Protein AF-A0A5D2E053-F1 (afdb_monomer)

Mean predicted aligned error: 14.94 Å

Sequence (114 aa):
MAIVLANGGGEGPDWQDFVGIICLLIINSTISFIEENNAGNAVAALMARLAPKTKVLRDGQWQETDAAILVPGDIISIKLRDIIPADARLLEGDPLKIDQASALLDSDKSQLNN

Solvent-accessible surface area (backbone atoms only — not comparable to full-atom values): 7504 Å² total; per-residue (Å²): 144,69,78,77,77,74,60,79,75,93,70,70,87,56,64,65,58,55,52,48,53,52,51,51,49,53,51,53,52,50,52,50,51,54,51,48,55,54,50,48,51,54,49,49,57,47,52,63,69,66,50,57,68,40,38,34,54,54,98,91,40,84,41,82,41,56,41,89,75,66,56,98,84,65,48,69,67,85,58,95,91,58,78,82,77,64,96,76,80,91,86,81,79,77,95,78,87,79,88,54,68,77,67,51,62,54,56,61,56,60,67,74,76,117

Structure (mmCIF, N/CA/C/O backbone):
data_AF-A0A5D2E053-F1
#
_entry.id   AF-A0A5D2E053-F1
#
loop_
_atom_site.group_PDB
_atom_site.id
_atom_site.type_symbol
_atom_site.label_atom_id
_atom_site.label_alt_id
_atom_site.label_comp_id
_atom_site.label_asym_id
_atom_site.label_entity_id
_atom_site.label_seq_id
_atom_site.pdbx_PDB_ins_code
_atom_site.Cartn_x
_atom_site.Cartn_y
_atom_site.Cartn_z
_atom_site.occupancy
_atom_site.B_iso_or_equiv
_atom_site.auth_seq_id
_atom_site.auth_comp_id
_atom_site.auth_asym_id
_atom_site.auth_atom_id
_atom_site.pdbx_PDB_model_num
ATOM 1 N N . MET A 1 1 ? 19.256 31.799 -44.610 1.00 44.97 1 MET A N 1
ATOM 2 C CA . MET A 1 1 ? 20.281 31.152 -45.460 1.00 44.97 1 MET A CA 1
ATOM 3 C C . MET A 1 1 ? 21.477 30.751 -44.587 1.00 44.97 1 MET A C 1
ATOM 5 O O . MET A 1 1 ? 22.535 31.342 -44.697 1.00 44.97 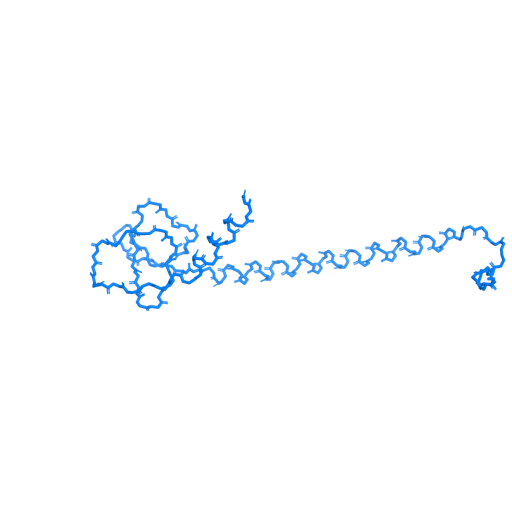1 MET A O 1
ATOM 9 N N . ALA A 1 2 ? 21.286 29.814 -43.650 1.00 49.31 2 ALA A N 1
ATOM 10 C CA . ALA A 1 2 ? 22.349 29.360 -42.730 1.00 49.31 2 ALA A CA 1
ATOM 11 C C . ALA A 1 2 ? 22.222 27.866 -42.371 1.00 49.31 2 ALA A C 1
ATOM 13 O O . ALA A 1 2 ? 23.219 27.209 -42.119 1.00 49.31 2 ALA A O 1
ATOM 14 N N . ILE A 1 3 ? 21.011 27.303 -42.445 1.00 54.09 3 ILE A N 1
ATOM 15 C CA . ILE A 1 3 ? 20.756 25.875 -42.186 1.00 54.09 3 ILE A CA 1
ATOM 16 C C . ILE A 1 3 ? 21.130 24.948 -43.360 1.00 54.09 3 ILE A C 1
ATOM 18 O O . ILE A 1 3 ? 21.357 23.765 -43.155 1.00 54.09 3 ILE A O 1
ATOM 22 N N . VAL A 1 4 ? 21.258 25.469 -44.585 1.00 55.53 4 VAL A N 1
ATOM 23 C CA . VAL A 1 4 ? 21.520 24.652 -45.792 1.00 55.53 4 VAL A CA 1
ATOM 24 C C . VAL A 1 4 ? 22.993 24.249 -45.971 1.00 55.53 4 VAL A C 1
ATOM 26 O O . VAL A 1 4 ? 23.270 23.327 -46.725 1.00 55.53 4 VAL A O 1
ATOM 29 N N . LEU A 1 5 ? 23.940 24.887 -45.274 1.00 52.41 5 LEU A N 1
ATOM 30 C CA . LEU A 1 5 ? 25.381 24.648 -45.471 1.00 52.41 5 LEU A CA 1
ATOM 31 C C . LEU A 1 5 ? 26.021 23.714 -44.427 1.00 52.41 5 LEU A C 1
ATOM 33 O O . LEU A 1 5 ? 27.212 23.442 -44.522 1.00 52.41 5 LEU A O 1
ATOM 37 N N . ALA A 1 6 ? 25.257 23.220 -43.446 1.00 54.38 6 ALA A N 1
ATOM 38 C CA . ALA A 1 6 ? 25.767 22.282 -42.438 1.00 54.38 6 ALA A CA 1
ATOM 39 C C . ALA A 1 6 ? 25.653 20.806 -42.859 1.00 54.38 6 ALA A C 1
ATOM 41 O O . ALA A 1 6 ? 26.277 19.951 -42.238 1.00 54.38 6 ALA A O 1
ATOM 42 N N . ASN A 1 7 ? 24.891 20.506 -43.915 1.00 50.84 7 ASN A N 1
ATOM 43 C CA . ASN A 1 7 ? 24.818 19.158 -44.465 1.00 50.84 7 ASN A CA 1
ATOM 44 C C . ASN A 1 7 ? 25.881 19.020 -45.554 1.00 50.84 7 ASN A C 1
ATOM 46 O O . ASN A 1 7 ? 25.727 19.532 -46.665 1.00 50.84 7 ASN A O 1
ATOM 50 N N . GLY A 1 8 ? 26.978 18.356 -45.180 1.00 48.47 8 GLY A N 1
ATOM 51 C CA . GLY A 1 8 ? 27.957 17.800 -46.108 1.00 48.47 8 GLY A CA 1
ATOM 52 C C . GLY A 1 8 ? 27.246 17.061 -47.239 1.00 48.47 8 GLY A C 1
ATOM 53 O O . GLY A 1 8 ? 26.197 16.450 -47.047 1.00 48.47 8 GLY A O 1
ATOM 54 N N . GLY A 1 9 ? 27.757 17.260 -48.447 1.00 47.91 9 GLY A N 1
ATOM 55 C CA . GLY A 1 9 ? 27.009 17.040 -49.670 1.00 47.91 9 GLY A CA 1
ATOM 56 C C . GLY A 1 9 ? 26.633 15.589 -49.945 1.00 47.91 9 GLY A C 1
ATOM 57 O O . GLY A 1 9 ? 27.437 14.688 -49.783 1.00 47.91 9 GLY A O 1
ATOM 58 N N . GLY A 1 10 ? 25.435 15.412 -50.501 1.00 52.47 10 GLY A N 1
ATOM 59 C CA . GLY A 1 10 ? 25.183 14.455 -51.581 1.00 52.47 10 GLY A CA 1
ATOM 60 C C . GLY A 1 10 ? 25.340 12.959 -51.302 1.00 52.47 10 GLY A C 1
ATOM 61 O O . GLY A 1 10 ? 25.268 12.197 -52.262 1.00 52.47 10 GLY A O 1
ATOM 62 N N . GLU A 1 11 ? 25.515 12.519 -50.061 1.00 60.06 11 GLU A N 1
ATOM 63 C CA . GLU A 1 11 ? 25.490 11.096 -49.719 1.00 60.06 11 GLU A CA 1
ATOM 64 C C . GLU A 1 11 ? 24.045 10.685 -49.379 1.00 60.06 11 GLU A C 1
ATOM 66 O O . GLU A 1 11 ? 23.306 11.409 -48.707 1.00 60.06 11 GLU A O 1
ATOM 71 N N . GLY A 1 12 ? 23.580 9.574 -49.966 1.00 63.50 12 GLY A N 1
ATOM 72 C CA . GLY A 1 12 ? 22.254 9.013 -49.677 1.00 63.50 12 GLY A CA 1
ATOM 73 C C . GLY A 1 12 ? 22.128 8.637 -48.196 1.00 63.50 12 GLY A C 1
ATOM 74 O O . GLY A 1 12 ? 23.128 8.657 -47.489 1.00 63.50 12 GLY A O 1
ATOM 75 N N . PRO A 1 13 ? 20.928 8.289 -47.694 1.00 61.91 13 PRO A N 1
ATOM 76 C CA . PRO A 1 13 ? 20.773 7.914 -46.292 1.00 61.91 13 PRO A CA 1
ATOM 77 C C . PRO A 1 13 ? 21.765 6.803 -45.936 1.00 61.91 13 PRO A C 1
ATOM 79 O O . PRO A 1 13 ? 21.670 5.694 -46.470 1.00 61.91 13 PRO A O 1
ATOM 82 N N . ASP A 1 14 ? 22.711 7.113 -45.049 1.00 70.56 14 ASP A N 1
ATOM 83 C CA . ASP A 1 14 ? 23.663 6.151 -44.518 1.00 70.56 14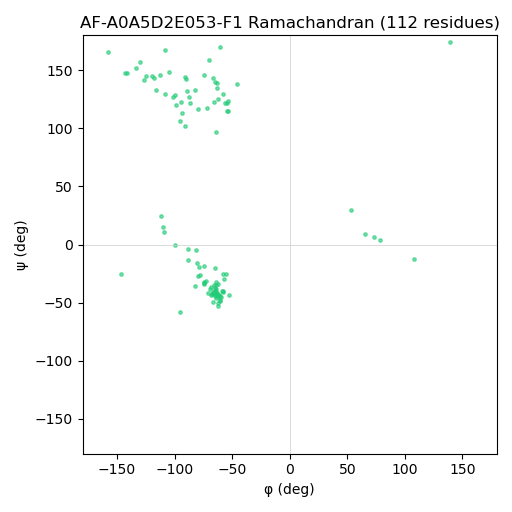 ASP A CA 1
ATOM 84 C C . ASP A 1 14 ? 22.879 5.107 -43.726 1.00 70.56 14 ASP A C 1
ATOM 86 O O . ASP A 1 14 ? 22.485 5.290 -42.573 1.00 70.56 14 ASP A O 1
ATOM 90 N N . TRP A 1 15 ? 22.591 3.982 -44.381 1.00 77.44 15 TRP A N 1
ATOM 91 C CA . TRP A 1 15 ? 21.891 2.850 -43.773 1.00 77.44 15 TRP A CA 1
ATOM 92 C C . TRP A 1 15 ? 22.612 2.367 -42.503 1.00 77.44 15 TRP A C 1
ATOM 94 O O . TRP A 1 15 ? 21.989 1.824 -41.593 1.00 77.44 15 TRP A O 1
ATOM 104 N N . GLN A 1 16 ? 23.921 2.618 -42.421 1.00 82.25 16 GLN A N 1
ATOM 105 C CA . GLN A 1 16 ? 24.755 2.360 -41.252 1.00 82.25 16 GLN A CA 1
ATOM 106 C C . GLN A 1 16 ? 24.355 3.231 -40.053 1.00 82.25 16 GLN A C 1
ATOM 108 O O . GLN A 1 16 ? 24.184 2.694 -38.958 1.00 82.25 16 GLN A O 1
ATOM 113 N N . ASP A 1 17 ? 24.107 4.526 -40.260 1.00 82.12 17 ASP A N 1
ATOM 114 C CA . ASP A 1 17 ? 23.659 5.444 -39.207 1.00 82.12 17 ASP A CA 1
ATOM 115 C C . ASP A 1 17 ? 22.253 5.087 -38.722 1.00 82.12 17 ASP A C 1
ATOM 117 O O . ASP A 1 17 ? 21.991 5.052 -37.519 1.00 82.12 17 ASP A O 1
ATOM 121 N N . PHE A 1 18 ? 21.353 4.739 -39.646 1.00 86.19 18 PHE A N 1
ATOM 122 C CA . PHE A 1 18 ? 20.000 4.298 -39.300 1.00 86.19 18 PHE A CA 1
ATOM 123 C C . PHE A 1 18 ? 20.019 3.036 -38.427 1.00 86.19 18 PHE A C 1
ATOM 125 O O . PHE A 1 18 ? 19.379 2.993 -37.373 1.00 86.19 18 PHE A O 1
ATOM 132 N N . VAL A 1 19 ? 20.793 2.021 -38.826 1.00 90.38 19 VAL A N 1
ATOM 133 C CA . VAL A 1 19 ? 20.960 0.789 -38.042 1.00 90.38 19 VAL A CA 1
ATOM 134 C C . VAL A 1 19 ? 21.633 1.083 -36.699 1.00 90.38 19 VAL A C 1
ATOM 136 O O . VAL A 1 19 ? 21.222 0.520 -35.684 1.00 90.38 19 VAL A O 1
ATOM 139 N N . GLY A 1 20 ? 22.609 1.994 -36.661 1.00 90.44 20 GLY A N 1
ATOM 140 C CA . GLY A 1 20 ? 23.271 2.432 -35.433 1.00 90.44 20 GLY A CA 1
ATOM 141 C C . GLY A 1 20 ? 22.302 3.064 -34.430 1.00 90.44 20 GLY A C 1
ATOM 142 O O . GLY A 1 20 ? 22.275 2.665 -33.265 1.00 90.44 20 GLY A O 1
ATOM 143 N N . ILE A 1 21 ? 21.452 3.988 -34.887 1.00 90.75 21 ILE A N 1
ATOM 144 C CA . ILE A 1 21 ? 20.439 4.652 -34.054 1.00 90.75 21 ILE A CA 1
ATOM 145 C C . ILE A 1 21 ? 19.412 3.640 -33.534 1.00 90.75 21 ILE A C 1
ATOM 147 O O . ILE A 1 21 ? 19.111 3.640 -32.341 1.00 90.75 21 ILE A O 1
ATOM 151 N N . ILE A 1 22 ? 18.905 2.744 -34.389 1.00 94.19 22 ILE A N 1
ATOM 152 C CA . ILE A 1 22 ? 17.970 1.689 -33.966 1.00 94.19 22 ILE A CA 1
ATOM 153 C C . ILE A 1 22 ? 18.609 0.766 -32.923 1.00 94.19 22 ILE A C 1
ATOM 155 O O . ILE A 1 22 ? 17.984 0.464 -31.907 1.00 94.19 22 ILE A O 1
ATOM 159 N N . CYS A 1 23 ? 19.856 0.343 -33.132 1.00 93.88 23 CYS A N 1
ATOM 160 C CA . CYS A 1 23 ? 20.563 -0.527 -32.196 1.00 93.88 23 CYS A CA 1
ATOM 161 C C . CYS A 1 23 ? 20.760 0.157 -30.832 1.00 93.88 23 CYS A C 1
ATOM 163 O O . CYS A 1 23 ? 20.483 -0.437 -29.790 1.00 93.88 23 CYS A O 1
ATOM 165 N N . LEU A 1 24 ? 21.143 1.437 -30.833 1.00 93.31 24 LEU A N 1
ATOM 166 C CA . LEU A 1 24 ? 21.284 2.238 -29.617 1.00 93.31 24 LEU A CA 1
ATOM 167 C C . LEU A 1 24 ? 19.948 2.413 -28.878 1.00 93.31 24 LEU A C 1
ATOM 169 O O . LEU A 1 24 ? 19.906 2.281 -27.655 1.00 93.31 24 LEU A O 1
ATOM 173 N N . LEU A 1 25 ? 18.849 2.649 -29.602 1.00 94.31 25 LEU A N 1
ATOM 174 C CA . LEU A 1 25 ? 17.506 2.721 -29.018 1.00 94.31 25 LEU A CA 1
ATOM 175 C C . LEU A 1 25 ? 17.085 1.390 -28.388 1.00 94.31 25 LEU A C 1
ATOM 177 O O . LEU A 1 25 ? 16.555 1.393 -27.279 1.00 94.31 25 LEU A O 1
ATOM 181 N N . ILE A 1 26 ? 17.352 0.262 -29.052 1.00 95.56 26 ILE A N 1
ATOM 182 C CA . ILE A 1 26 ? 17.051 -1.073 -28.515 1.00 95.56 26 ILE A CA 1
ATOM 183 C C . ILE A 1 26 ? 17.838 -1.324 -27.228 1.00 95.56 26 ILE A C 1
ATOM 185 O O . ILE A 1 26 ? 17.258 -1.784 -26.244 1.00 95.56 26 ILE A O 1
ATOM 189 N N . ILE A 1 27 ? 19.133 -0.998 -27.203 1.00 94.06 27 ILE A N 1
ATOM 190 C CA . ILE A 1 27 ? 19.976 -1.169 -26.012 1.00 94.06 27 ILE A CA 1
ATOM 191 C C . ILE A 1 27 ? 19.461 -0.298 -24.862 1.00 94.06 27 ILE A C 1
ATOM 193 O O . ILE A 1 27 ? 19.188 -0.825 -23.784 1.00 94.06 27 ILE A O 1
ATOM 197 N N . ASN A 1 28 ? 19.266 1.004 -25.095 1.00 93.06 28 ASN A N 1
ATOM 198 C CA . ASN A 1 28 ? 18.774 1.924 -24.068 1.00 93.06 28 ASN A CA 1
ATOM 199 C C . ASN A 1 28 ? 17.400 1.498 -23.545 1.00 93.06 28 ASN A C 1
ATOM 201 O O . ASN A 1 28 ? 17.203 1.426 -22.338 1.00 93.06 28 ASN A O 1
ATOM 205 N N . SER A 1 29 ? 16.473 1.139 -24.436 1.00 91.62 29 SER A N 1
ATOM 206 C CA . SER A 1 29 ? 15.139 0.686 -24.041 1.00 91.62 29 SER A CA 1
ATOM 207 C C . SER A 1 29 ? 15.178 -0.623 -23.257 1.00 91.62 29 SER A C 1
ATOM 209 O O . SER A 1 29 ? 14.400 -0.779 -22.322 1.00 91.62 29 SER A O 1
ATOM 211 N N . THR A 1 30 ? 16.062 -1.559 -23.610 1.00 91.25 30 THR A N 1
ATOM 212 C CA . THR A 1 30 ? 16.186 -2.840 -22.898 1.00 91.25 30 THR A CA 1
ATOM 213 C C . THR A 1 30 ? 16.738 -2.627 -21.492 1.00 91.25 30 THR A C 1
ATOM 215 O O . THR A 1 30 ? 16.208 -3.190 -20.537 1.00 91.25 30 THR A O 1
ATOM 218 N N . ILE A 1 31 ? 17.767 -1.785 -21.347 1.00 89.31 31 ILE A N 1
ATOM 219 C CA . ILE A 1 31 ? 18.332 -1.427 -20.040 1.00 89.31 31 ILE A CA 1
ATOM 220 C C . ILE A 1 31 ? 17.272 -0.723 -19.191 1.00 89.31 31 ILE A C 1
ATOM 222 O O . ILE A 1 31 ? 17.005 -1.171 -18.078 1.00 89.31 31 ILE A O 1
ATOM 226 N N . SER A 1 32 ? 16.609 0.302 -19.738 1.00 85.31 32 SER A N 1
ATOM 227 C CA . SER A 1 32 ? 15.538 1.019 -19.039 1.00 85.31 32 SER A CA 1
ATOM 228 C C . SER A 1 32 ? 14.397 0.092 -18.623 1.00 85.31 32 SER A C 1
ATOM 230 O O . SER A 1 32 ? 13.924 0.191 -17.498 1.00 85.31 32 SER A O 1
ATOM 232 N N . PHE A 1 33 ? 13.994 -0.857 -19.472 1.00 85.88 33 PHE A N 1
ATOM 233 C CA . PHE A 1 33 ? 12.934 -1.813 -19.144 1.00 85.88 33 PHE A CA 1
ATOM 234 C C . PHE A 1 33 ? 13.333 -2.778 -18.016 1.00 85.88 33 PHE A C 1
ATOM 236 O O . PHE A 1 33 ? 12.532 -3.069 -17.127 1.00 85.88 33 PHE A O 1
ATOM 243 N N . ILE A 1 34 ? 14.577 -3.271 -18.016 1.00 82.50 34 ILE A N 1
ATOM 244 C CA . ILE A 1 34 ? 15.080 -4.149 -16.948 1.00 82.50 34 ILE A CA 1
ATOM 245 C C . ILE A 1 34 ? 15.197 -3.381 -15.626 1.00 82.50 34 ILE A C 1
ATOM 247 O O . ILE A 1 34 ? 14.807 -3.904 -14.578 1.00 82.50 34 ILE A O 1
ATOM 251 N N . GLU A 1 35 ? 15.705 -2.148 -15.664 1.00 79.31 35 GLU A N 1
ATOM 252 C CA . GLU A 1 35 ? 15.785 -1.278 -14.489 1.00 79.31 35 GLU A CA 1
ATOM 253 C C . GLU A 1 35 ? 14.403 -0.952 -13.933 1.00 79.31 35 GLU A C 1
ATOM 255 O O . GLU A 1 35 ? 14.203 -1.050 -12.725 1.00 79.31 35 GLU A O 1
ATOM 260 N N . GLU A 1 36 ? 13.436 -0.639 -14.794 1.00 74.88 36 GLU A N 1
ATOM 261 C CA . GLU A 1 36 ? 12.064 -0.346 -14.392 1.00 74.88 36 GLU A CA 1
ATOM 262 C C . GLU A 1 36 ? 11.386 -1.565 -13.758 1.00 74.88 36 GLU A C 1
ATOM 264 O O . GLU A 1 36 ? 10.756 -1.442 -12.709 1.00 74.88 36 GLU A O 1
ATOM 269 N N . ASN A 1 37 ? 11.589 -2.766 -14.307 1.00 72.88 37 ASN A N 1
ATOM 270 C CA . ASN A 1 37 ? 11.060 -3.990 -13.709 1.00 72.88 37 ASN A CA 1
ATOM 271 C C . ASN A 1 37 ? 11.691 -4.288 -12.333 1.00 72.88 37 ASN A C 1
ATOM 273 O O . ASN A 1 37 ? 11.005 -4.712 -11.400 1.00 72.88 37 ASN A O 1
ATOM 277 N N . ASN A 1 38 ? 12.995 -4.039 -12.175 1.00 70.12 38 ASN A N 1
ATOM 278 C CA . ASN A 1 38 ? 13.678 -4.212 -10.892 1.00 70.12 38 ASN A CA 1
ATOM 279 C C . ASN A 1 38 ? 13.264 -3.139 -9.864 1.00 70.12 38 ASN A C 1
ATOM 281 O O . ASN A 1 38 ? 13.012 -3.453 -8.698 1.00 70.12 38 ASN A O 1
ATOM 285 N N . ALA A 1 39 ? 13.134 -1.883 -10.296 1.00 66.19 39 ALA A N 1
ATOM 286 C CA . ALA A 1 39 ? 12.664 -0.774 -9.471 1.00 66.19 39 ALA A CA 1
ATOM 287 C C . ALA A 1 39 ? 11.207 -0.981 -9.034 1.00 66.19 39 ALA A C 1
ATOM 289 O O . ALA A 1 39 ? 10.886 -0.803 -7.858 1.00 66.19 39 ALA A O 1
ATOM 290 N N . GLY A 1 40 ? 10.345 -1.441 -9.943 1.00 68.25 40 GLY A N 1
ATOM 291 C CA . GLY A 1 40 ? 8.949 -1.767 -9.663 1.00 68.25 40 GLY A CA 1
ATOM 292 C C . GLY A 1 40 ? 8.802 -2.824 -8.569 1.00 68.25 40 GLY A C 1
ATOM 293 O O . GLY A 1 40 ? 7.971 -2.671 -7.677 1.00 68.25 40 GLY A O 1
ATOM 294 N N . ASN A 1 41 ? 9.659 -3.849 -8.558 1.00 69.44 41 ASN A N 1
ATOM 295 C CA . ASN A 1 41 ? 9.632 -4.887 -7.526 1.00 69.44 41 ASN A CA 1
ATOM 296 C C . ASN A 1 41 ? 10.083 -4.362 -6.146 1.00 69.44 41 ASN A C 1
ATOM 298 O O . ASN A 1 41 ? 9.486 -4.692 -5.119 1.00 69.44 41 ASN A O 1
ATOM 302 N N . ALA A 1 42 ? 11.093 -3.487 -6.105 1.00 64.31 42 ALA A N 1
ATOM 303 C CA . ALA A 1 42 ? 11.523 -2.838 -4.865 1.00 64.31 42 ALA A CA 1
ATOM 304 C C . ALA A 1 42 ? 10.433 -1.912 -4.295 1.00 64.31 42 ALA A C 1
ATOM 306 O O . ALA A 1 42 ? 10.180 -1.917 -3.088 1.00 64.31 42 ALA A O 1
ATOM 307 N N . VAL A 1 43 ? 9.745 -1.166 -5.165 1.00 63.28 43 VAL A N 1
ATOM 308 C CA . VAL A 1 43 ? 8.601 -0.327 -4.786 1.00 63.28 43 VAL A CA 1
ATOM 309 C C . VAL A 1 43 ? 7.428 -1.186 -4.316 1.00 63.28 43 VAL A C 1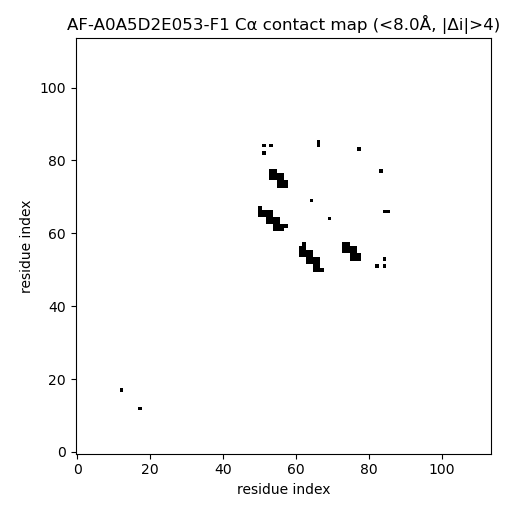
ATOM 311 O O . VAL A 1 43 ? 6.836 -0.869 -3.291 1.00 63.28 43 VAL A O 1
ATOM 314 N N . ALA A 1 44 ? 7.120 -2.300 -4.983 1.00 66.88 44 ALA A N 1
ATOM 315 C CA . ALA A 1 44 ? 6.056 -3.211 -4.563 1.00 66.88 44 ALA A CA 1
ATOM 316 C C . ALA A 1 44 ? 6.327 -3.816 -3.174 1.00 66.88 44 ALA A C 1
ATOM 318 O O . ALA A 1 44 ? 5.439 -3.836 -2.322 1.00 66.88 44 ALA A O 1
ATOM 319 N N . ALA A 1 45 ? 7.565 -4.238 -2.902 1.00 62.06 45 ALA A N 1
ATOM 320 C CA . ALA A 1 45 ? 7.965 -4.740 -1.588 1.00 62.06 45 ALA A CA 1
ATOM 321 C C . ALA A 1 45 ? 7.921 -3.651 -0.501 1.00 62.06 45 ALA A C 1
ATOM 323 O O . ALA A 1 45 ? 7.579 -3.932 0.651 1.00 62.06 45 ALA A O 1
ATOM 324 N N . LEU A 1 46 ? 8.243 -2.404 -0.856 1.00 59.06 46 LEU A N 1
ATOM 325 C CA . LEU A 1 46 ? 8.100 -1.258 0.034 1.00 59.06 46 LEU A CA 1
ATOM 326 C C . LEU A 1 46 ? 6.616 -0.989 0.331 1.00 59.06 46 LEU A C 1
ATOM 328 O O . LEU A 1 46 ? 6.236 -0.930 1.497 1.00 59.06 46 LEU A O 1
ATOM 332 N N . MET A 1 47 ? 5.768 -0.931 -0.696 1.00 64.00 47 MET A N 1
ATOM 333 C CA . MET A 1 47 ? 4.319 -0.737 -0.564 1.00 64.00 47 MET A CA 1
ATOM 334 C C . MET A 1 47 ? 3.665 -1.840 0.275 1.00 64.00 47 MET A C 1
ATOM 336 O O . MET A 1 47 ? 2.846 -1.539 1.138 1.00 64.00 47 MET A O 1
ATOM 340 N N . ALA A 1 48 ? 4.087 -3.096 0.113 1.00 62.69 48 ALA A N 1
ATOM 341 C CA . ALA A 1 48 ? 3.621 -4.205 0.944 1.00 62.69 48 ALA A CA 1
ATOM 342 C C . ALA A 1 48 ? 4.023 -4.055 2.424 1.00 62.69 48 ALA A C 1
ATOM 344 O O . ALA A 1 48 ? 3.280 -4.467 3.308 1.00 62.69 48 ALA A O 1
ATOM 345 N N . ARG A 1 49 ? 5.177 -3.443 2.727 1.00 58.66 49 ARG A N 1
ATOM 346 C CA . ARG A 1 49 ? 5.608 -3.165 4.114 1.00 58.66 49 ARG A CA 1
ATOM 347 C C . ARG A 1 49 ? 4.943 -1.938 4.729 1.00 58.66 49 ARG A C 1
ATOM 349 O O . ARG A 1 49 ? 4.835 -1.867 5.948 1.00 58.66 49 ARG A O 1
ATOM 356 N N . LEU A 1 50 ? 4.538 -0.980 3.900 1.00 60.06 50 LEU A N 1
ATOM 357 C CA . LEU A 1 50 ? 3.750 0.186 4.301 1.00 60.06 50 LEU A CA 1
ATOM 358 C C . LEU A 1 50 ? 2.257 -0.125 4.418 1.00 60.06 50 LEU A C 1
ATOM 360 O O . LEU A 1 50 ? 1.503 0.747 4.849 1.00 60.06 50 LEU A O 1
ATOM 364 N N . ALA A 1 51 ? 1.832 -1.341 4.054 1.00 64.75 51 ALA A N 1
ATOM 365 C CA . ALA A 1 51 ? 0.453 -1.761 4.207 1.00 64.75 51 ALA A CA 1
ATOM 366 C C . ALA A 1 51 ? 0.026 -1.572 5.675 1.00 64.75 51 ALA A C 1
ATOM 368 O O . ALA A 1 51 ? 0.667 -2.120 6.580 1.00 64.75 51 ALA A O 1
ATOM 369 N N . PRO A 1 52 ? -1.021 -0.770 5.935 1.00 70.25 52 PRO A N 1
ATOM 370 C CA . PRO A 1 52 ? -1.482 -0.538 7.289 1.00 70.25 52 PRO A CA 1
ATOM 371 C C . PRO A 1 52 ? -1.942 -1.868 7.883 1.00 70.25 52 PRO A C 1
ATOM 373 O O . PRO A 1 52 ? -2.768 -2.577 7.307 1.00 70.25 52 PRO A O 1
ATOM 376 N N . LYS A 1 53 ? -1.376 -2.222 9.033 1.00 80.94 53 LYS A N 1
ATOM 377 C CA . LYS A 1 53 ? -1.792 -3.395 9.797 1.00 80.94 53 LYS A CA 1
ATOM 378 C C . LYS A 1 53 ? -2.880 -2.999 10.771 1.00 80.94 53 LYS A C 1
ATOM 380 O O . LYS A 1 53 ? -2.832 -1.922 11.361 1.00 80.94 53 LYS A O 1
ATOM 385 N N . THR A 1 54 ? -3.851 -3.881 10.955 1.00 85.50 54 THR A N 1
ATOM 386 C CA . THR A 1 54 ? -4.914 -3.686 11.934 1.00 85.50 54 THR A CA 1
ATOM 387 C C . THR A 1 54 ? -5.081 -4.920 12.808 1.00 85.50 54 THR A C 1
ATOM 389 O O . THR A 1 54 ? -4.709 -6.032 12.427 1.00 85.50 54 THR A O 1
ATOM 392 N N . LYS A 1 55 ? -5.642 -4.734 14.002 1.00 87.06 55 LYS A N 1
ATOM 393 C CA . LYS A 1 55 ? -5.986 -5.841 14.893 1.00 87.06 55 LYS A CA 1
ATOM 394 C C . LYS A 1 55 ? -7.435 -6.233 14.669 1.00 87.06 55 LYS A C 1
ATOM 396 O O . LYS A 1 55 ? -8.324 -5.462 15.022 1.00 87.06 55 LYS A O 1
ATOM 401 N N . VAL A 1 56 ? -7.650 -7.430 14.134 1.00 90.62 56 VAL A N 1
ATOM 402 C CA . VAL A 1 56 ? -8.973 -8.034 13.933 1.00 90.62 56 VAL A CA 1
ATOM 403 C C . VAL A 1 56 ? -9.223 -9.121 14.972 1.00 90.62 56 VAL A C 1
ATOM 405 O O . VAL A 1 56 ? -8.295 -9.801 15.414 1.00 90.62 56 VAL A O 1
ATOM 408 N N . LEU A 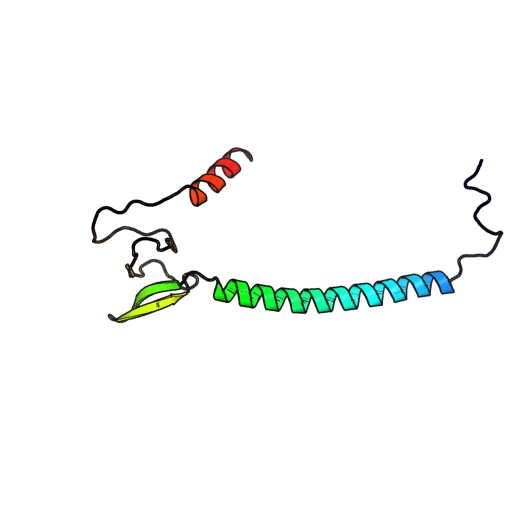1 57 ? -10.483 -9.299 15.351 1.00 88.25 57 LEU A N 1
ATOM 409 C CA . LEU A 1 57 ? -10.948 -10.429 16.144 1.00 88.25 57 LEU A CA 1
ATOM 410 C C . LEU A 1 57 ? -11.484 -11.506 15.192 1.00 88.25 57 LEU A C 1
ATOM 412 O O . LEU A 1 57 ? -12.566 -11.347 14.629 1.00 88.25 57 LEU A O 1
ATOM 416 N N . ARG A 1 58 ? -10.739 -12.601 15.019 1.00 88.38 58 ARG A N 1
ATOM 417 C CA . ARG A 1 58 ? -11.171 -13.786 14.256 1.00 88.38 58 ARG A CA 1
ATOM 418 C C . ARG A 1 58 ? -11.013 -15.027 15.125 1.00 88.38 58 ARG A C 1
ATOM 420 O O . ARG A 1 58 ? -10.100 -15.098 15.940 1.00 88.38 58 ARG A O 1
ATOM 427 N N . ASP A 1 59 ? -11.954 -15.961 15.022 1.00 84.25 59 ASP A N 1
ATOM 428 C CA . ASP A 1 59 ? -11.973 -17.198 15.821 1.00 84.25 59 ASP A CA 1
ATOM 429 C C . ASP A 1 59 ? -11.869 -16.971 17.347 1.00 84.25 59 ASP A C 1
ATOM 431 O O . ASP A 1 59 ? -11.327 -17.783 18.095 1.00 84.25 59 ASP A O 1
ATOM 435 N N . GLY A 1 60 ? -12.377 -15.828 17.824 1.00 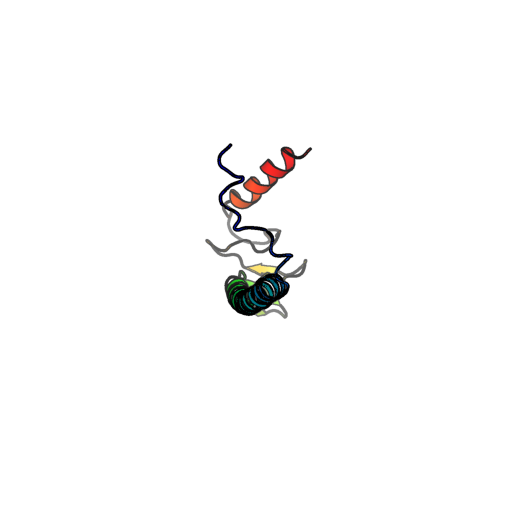87.38 60 GLY A N 1
ATOM 436 C CA . GLY A 1 60 ? -12.308 -15.429 19.233 1.00 87.38 60 GLY A CA 1
ATOM 437 C C . GLY A 1 60 ? -10.922 -14.975 19.711 1.00 87.38 60 GLY A C 1
ATOM 438 O O . GLY A 1 60 ? -10.760 -14.717 20.904 1.00 87.38 60 GLY A O 1
ATOM 439 N N . GLN A 1 61 ? -9.933 -14.846 18.819 1.00 88.62 61 GLN A N 1
ATOM 440 C CA . GLN A 1 61 ? -8.598 -14.344 19.140 1.00 88.62 61 GLN A CA 1
ATOM 441 C C . GLN A 1 61 ? -8.261 -13.053 18.389 1.00 88.62 61 GLN A C 1
ATOM 443 O O . GLN A 1 61 ? -8.628 -12.845 17.233 1.00 88.62 61 GLN A O 1
ATOM 448 N N . TRP A 1 62 ? -7.546 -12.161 19.074 1.00 88.06 62 TRP A N 1
ATOM 449 C CA . TRP A 1 62 ? -7.036 -10.930 18.481 1.00 88.06 62 TRP A CA 1
ATOM 450 C C . TRP A 1 62 ? -5.774 -11.223 17.680 1.00 88.06 62 TRP A C 1
ATOM 452 O O . TRP A 1 62 ? -4.748 -11.597 18.250 1.00 88.06 62 TRP A O 1
ATOM 462 N N . GLN A 1 63 ? -5.835 -10.988 16.376 1.00 88.25 63 GLN A N 1
ATOM 463 C CA . GLN A 1 63 ? -4.729 -11.203 15.453 1.00 88.25 63 GLN A CA 1
ATOM 464 C C . GLN A 1 63 ? -4.415 -9.924 14.677 1.00 88.25 63 GLN A C 1
ATOM 466 O O . GLN A 1 63 ? -5.296 -9.121 14.371 1.00 88.25 63 GLN A O 1
ATOM 471 N N . GLU A 1 64 ? -3.134 -9.715 14.386 1.00 87.12 64 GLU A N 1
ATOM 472 C CA . GLU A 1 64 ? -2.688 -8.615 13.538 1.00 87.12 64 GLU A CA 1
ATOM 473 C C . GLU A 1 64 ? -2.729 -9.072 12.083 1.00 87.12 64 GLU A C 1
ATOM 475 O O . GLU A 1 64 ? -2.240 -10.146 11.734 1.00 87.12 64 GLU A O 1
ATOM 480 N N . THR A 1 65 ? -3.394 -8.300 11.238 1.00 83.81 65 THR A N 1
ATOM 481 C CA . THR A 1 65 ? -3.698 -8.681 9.864 1.00 83.81 65 THR A CA 1
ATOM 482 C C . THR A 1 65 ? -3.590 -7.450 8.968 1.00 83.81 65 THR A C 1
ATOM 484 O O . THR A 1 65 ? -3.845 -6.328 9.412 1.00 83.81 65 THR A O 1
ATOM 487 N N . ASP A 1 66 ? -3.176 -7.642 7.717 1.00 82.81 66 ASP A N 1
ATOM 488 C CA . ASP A 1 66 ? -3.085 -6.548 6.751 1.00 82.81 66 ASP A CA 1
ATOM 489 C C . ASP A 1 66 ? -4.479 -5.966 6.487 1.00 82.81 66 ASP A C 1
ATOM 491 O O . ASP A 1 66 ? -5.439 -6.703 6.249 1.00 82.81 66 ASP A O 1
ATOM 495 N N . ALA A 1 67 ? -4.598 -4.637 6.485 1.00 81.75 67 ALA A N 1
ATOM 496 C CA . ALA A 1 67 ? -5.869 -3.965 6.220 1.00 81.75 67 ALA A CA 1
ATOM 497 C C . ALA A 1 67 ? -6.471 -4.346 4.856 1.00 81.75 67 ALA A C 1
ATOM 499 O O . ALA A 1 67 ? -7.685 -4.320 4.686 1.00 81.75 67 ALA A O 1
ATOM 500 N N . ALA A 1 68 ? -5.638 -4.755 3.894 1.00 79.75 68 ALA A N 1
ATOM 501 C CA . ALA A 1 68 ? -6.074 -5.165 2.562 1.00 79.75 68 ALA A CA 1
ATOM 502 C C . ALA A 1 68 ? -6.953 -6.431 2.548 1.00 79.75 68 ALA A C 1
ATOM 504 O O . ALA A 1 68 ? -7.656 -6.660 1.568 1.00 79.75 68 ALA A O 1
ATOM 505 N N . ILE A 1 69 ? -6.918 -7.257 3.602 1.00 83.38 69 ILE A N 1
ATOM 506 C CA . ILE A 1 69 ? -7.691 -8.510 3.686 1.00 83.38 69 ILE A CA 1
ATOM 507 C C . ILE A 1 69 ? -8.832 -8.449 4.717 1.00 83.38 69 ILE A C 1
ATOM 509 O O . ILE A 1 69 ? -9.368 -9.489 5.120 1.00 83.38 69 ILE A O 1
ATOM 513 N N . LEU A 1 70 ? -9.184 -7.239 5.162 1.00 83.88 70 LEU A N 1
ATOM 514 C CA . LEU A 1 70 ? -10.384 -6.977 5.956 1.00 83.88 70 LEU A CA 1
ATOM 515 C C . LEU A 1 70 ? -11.641 -7.266 5.137 1.00 83.88 70 LEU A C 1
ATOM 517 O O . LEU A 1 70 ? -11.729 -6.909 3.962 1.00 83.88 70 LEU A O 1
ATOM 521 N N . VAL A 1 71 ? -12.635 -7.871 5.781 1.00 86.19 71 VAL A N 1
ATOM 522 C CA . VAL A 1 71 ? -13.935 -8.169 5.173 1.00 86.19 71 VAL A CA 1
ATOM 523 C C . VAL A 1 71 ? -15.039 -7.444 5.952 1.00 86.19 71 VAL A C 1
ATOM 525 O O . VAL A 1 71 ? -14.943 -7.331 7.178 1.00 86.19 71 VAL A O 1
ATOM 528 N N . PRO A 1 72 ? -16.110 -6.956 5.289 1.00 85.25 72 PRO A N 1
ATOM 529 C CA . PRO A 1 72 ? -17.264 -6.404 5.990 1.00 85.25 72 PRO A CA 1
ATOM 530 C C . PRO A 1 72 ? -17.815 -7.392 7.028 1.00 85.25 72 PRO A C 1
ATOM 532 O O . PRO A 1 72 ? -18.173 -8.518 6.690 1.00 85.25 72 PRO A O 1
ATOM 535 N N . GLY A 1 73 ? -17.887 -6.958 8.287 1.00 84.19 73 GLY A N 1
ATOM 536 C CA . GLY A 1 73 ? -18.293 -7.794 9.423 1.00 84.19 73 GLY A CA 1
ATOM 537 C C . GLY A 1 73 ? -17.152 -8.167 10.373 1.00 84.19 73 GLY A C 1
ATOM 538 O O . GLY A 1 73 ? -17.433 -8.613 11.484 1.00 84.19 73 GLY A O 1
ATOM 539 N N . ASP A 1 74 ? -15.893 -7.936 9.990 1.00 87.94 74 ASP A N 1
ATOM 540 C CA . ASP A 1 74 ? -14.760 -8.060 10.909 1.00 87.94 74 ASP A CA 1
ATOM 541 C C . ASP A 1 74 ? -14.867 -7.034 12.054 1.00 87.94 74 ASP A C 1
ATOM 543 O O . ASP A 1 74 ? -15.206 -5.864 11.850 1.00 87.94 74 ASP A O 1
ATOM 54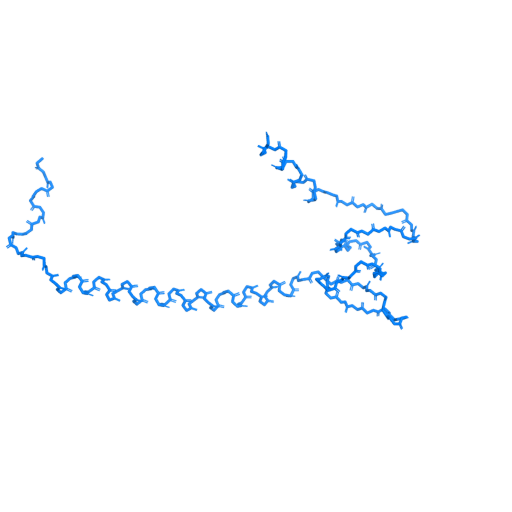7 N N . ILE A 1 75 ? -14.534 -7.464 13.274 1.00 88.75 75 ILE A N 1
ATOM 548 C CA . ILE A 1 75 ? -14.416 -6.581 14.440 1.00 88.75 75 ILE A CA 1
ATOM 549 C C . ILE A 1 75 ? -12.952 -6.170 14.573 1.00 88.75 75 ILE A C 1
ATOM 551 O O . ILE A 1 75 ? -12.076 -7.025 14.710 1.00 88.75 75 ILE A O 1
ATOM 555 N N . ILE A 1 76 ? -12.693 -4.862 14.560 1.00 89.62 76 ILE A N 1
ATOM 556 C CA . ILE A 1 76 ? -11.348 -4.291 14.680 1.00 89.62 76 ILE A CA 1
ATOM 557 C C . ILE A 1 76 ? -11.166 -3.521 15.986 1.00 89.62 76 ILE A C 1
ATOM 559 O O . ILE A 1 76 ? -12.086 -2.871 16.477 1.00 89.62 76 ILE A O 1
ATOM 563 N N . SER A 1 77 ? -9.953 -3.565 16.534 1.00 88.06 77 SER A N 1
ATOM 564 C CA . SER A 1 77 ? -9.545 -2.741 17.674 1.00 88.06 77 SER A CA 1
ATOM 565 C C . SER A 1 77 ? -8.756 -1.537 17.172 1.00 88.06 77 SER A C 1
ATOM 567 O O . SER A 1 77 ? -7.674 -1.707 16.615 1.00 88.06 77 SER A O 1
ATOM 569 N N . ILE A 1 78 ? -9.249 -0.330 17.452 1.00 87.50 78 ILE A N 1
ATOM 570 C CA . ILE A 1 78 ? -8.608 0.939 17.079 1.00 87.50 78 ILE A CA 1
ATOM 571 C C . ILE A 1 78 ? -8.051 1.607 18.338 1.00 87.50 78 ILE A C 1
ATOM 573 O O . ILE A 1 78 ? -8.764 1.760 19.330 1.00 87.50 78 ILE A O 1
ATOM 577 N N . LYS A 1 79 ? -6.779 2.009 18.310 1.00 84.00 79 LYS A N 1
ATOM 578 C CA . LYS A 1 79 ? -6.130 2.770 19.385 1.00 84.00 79 LYS A CA 1
ATOM 579 C C . LYS A 1 79 ? -5.873 4.214 18.972 1.00 84.00 79 LYS A C 1
ATOM 581 O O . LYS A 1 79 ? -5.948 4.592 17.806 1.00 84.00 79 LYS A O 1
ATOM 586 N N . LEU A 1 80 ? -5.534 5.042 19.958 1.00 80.31 80 LEU A N 1
ATOM 587 C CA . LEU A 1 80 ? -5.105 6.411 19.702 1.00 80.31 80 LEU A CA 1
ATOM 588 C C . LEU A 1 80 ? -3.880 6.405 18.774 1.00 80.31 80 LEU A C 1
ATOM 590 O O . LEU A 1 80 ? -2.883 5.760 19.096 1.00 80.31 80 LEU A O 1
ATOM 594 N N . ARG A 1 81 ? -3.945 7.201 17.697 1.00 79.00 81 ARG A N 1
ATOM 595 C CA . ARG A 1 81 ? -2.938 7.320 16.620 1.00 79.00 81 ARG A CA 1
ATOM 596 C C . ARG A 1 81 ? -2.947 6.192 15.584 1.00 79.00 81 ARG A C 1
ATOM 598 O O . ARG A 1 81 ? -2.104 6.229 14.690 1.00 79.00 81 ARG A O 1
ATOM 605 N N . ASP A 1 82 ? -3.878 5.247 15.666 1.00 83.75 82 ASP A N 1
ATOM 606 C CA . ASP A 1 82 ? -4.069 4.279 14.589 1.00 83.75 82 ASP A CA 1
ATOM 607 C C . ASP A 1 82 ? -4.773 4.945 13.399 1.00 83.75 82 ASP A C 1
ATOM 609 O O . ASP A 1 82 ? -5.628 5.821 13.557 1.00 83.75 82 ASP A O 1
ATOM 613 N N . ILE A 1 83 ? -4.408 4.511 12.195 1.00 82.06 83 ILE A N 1
ATOM 614 C CA . ILE A 1 83 ? -5.103 4.879 10.962 1.00 82.06 83 ILE A CA 1
ATOM 615 C C . ILE A 1 83 ? -6.322 3.963 10.830 1.00 82.06 83 ILE A C 1
ATOM 617 O O . ILE A 1 83 ? -6.206 2.749 11.000 1.00 82.06 83 ILE A O 1
ATOM 621 N N . ILE A 1 84 ? -7.487 4.535 10.521 1.00 85.50 84 ILE A N 1
ATOM 622 C CA . ILE A 1 84 ? -8.711 3.761 10.294 1.00 85.50 84 ILE A CA 1
ATOM 623 C C . ILE A 1 84 ? -8.571 3.021 8.951 1.00 85.50 84 ILE A C 1
ATOM 625 O O . ILE A 1 84 ? -8.434 3.684 7.924 1.00 85.50 84 ILE A O 1
ATOM 629 N N . PRO A 1 85 ? -8.577 1.672 8.930 1.00 83.25 85 PRO A N 1
ATOM 630 C CA . PRO A 1 85 ? -8.253 0.910 7.724 1.00 83.25 85 PRO A CA 1
ATOM 631 C C . PRO A 1 85 ? -9.401 0.841 6.705 1.00 83.25 85 PRO A C 1
ATOM 633 O O . PRO A 1 85 ? -9.148 0.651 5.521 1.00 83.25 85 PRO A O 1
ATOM 636 N N . ALA A 1 86 ? -10.649 0.963 7.162 1.00 82.88 86 ALA A N 1
ATOM 637 C CA . ALA A 1 86 ? -11.863 0.915 6.352 1.00 82.88 86 ALA A CA 1
ATOM 638 C C . ALA A 1 86 ? -13.013 1.615 7.092 1.00 82.88 8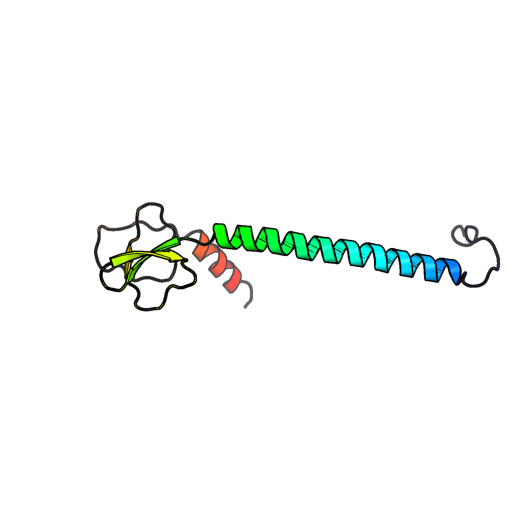6 ALA A C 1
ATOM 640 O O . ALA A 1 86 ? -12.929 1.825 8.306 1.00 82.88 86 ALA A O 1
ATOM 641 N N . ASP A 1 87 ? -14.101 1.923 6.385 1.00 84.69 87 ASP A N 1
ATOM 642 C CA . ASP A 1 87 ? -15.316 2.452 7.006 1.00 84.69 87 ASP A CA 1
ATOM 643 C C . ASP A 1 87 ? -15.821 1.496 8.093 1.00 84.69 87 ASP A C 1
ATOM 645 O O . ASP A 1 87 ? -16.110 0.323 7.847 1.00 84.69 87 ASP A O 1
ATOM 649 N N . ALA A 1 88 ? -15.923 2.008 9.317 1.00 85.88 88 ALA A N 1
ATOM 650 C CA . ALA A 1 88 ? -16.243 1.217 10.494 1.00 85.88 88 ALA A CA 1
ATOM 65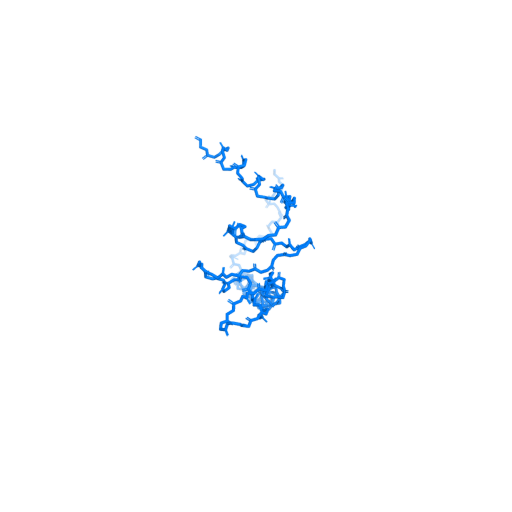1 C C . ALA A 1 88 ? -17.311 1.901 11.346 1.00 85.88 88 ALA A C 1
ATOM 653 O O . ALA A 1 88 ? -17.434 3.126 11.392 1.00 85.88 88 ALA A O 1
ATOM 654 N N . ARG A 1 89 ? -18.078 1.082 12.066 1.00 86.50 89 ARG A N 1
ATOM 655 C CA . ARG A 1 89 ? -19.036 1.540 13.072 1.00 86.50 89 ARG A CA 1
ATOM 656 C C . ARG A 1 89 ? -18.429 1.343 14.454 1.00 86.50 89 ARG A C 1
ATOM 658 O O . ARG A 1 89 ? -18.032 0.232 14.789 1.00 86.50 89 ARG A O 1
ATOM 665 N N . LEU A 1 90 ? -18.396 2.404 15.258 1.00 86.75 90 LEU A N 1
ATOM 666 C CA . LEU A 1 90 ? -17.980 2.306 16.655 1.00 86.75 90 LEU A CA 1
ATOM 667 C C . LEU A 1 90 ? -19.000 1.456 17.427 1.00 86.75 90 LEU A C 1
ATOM 669 O O . LEU A 1 90 ? -20.192 1.767 17.413 1.00 86.75 90 LEU A O 1
ATOM 673 N N . LEU A 1 91 ? -18.531 0.375 18.049 1.00 85.94 91 LEU A N 1
ATOM 674 C CA . LEU A 1 91 ? -19.365 -0.541 18.833 1.00 85.94 91 LEU A CA 1
ATOM 675 C C . LEU A 1 91 ? -19.324 -0.174 20.318 1.00 85.94 91 LEU A C 1
ATOM 677 O O . LEU A 1 91 ? -20.352 0.139 20.908 1.00 85.94 91 LEU A O 1
ATOM 681 N N . GLU A 1 92 ? -18.124 -0.166 20.895 1.00 81.06 92 GLU A N 1
ATOM 682 C CA . GLU A 1 92 ? -17.868 0.130 22.304 1.00 81.06 92 GLU A CA 1
ATOM 683 C C . GLU A 1 92 ? -16.591 0.963 22.434 1.00 81.06 92 GLU A C 1
ATOM 685 O O . GLU A 1 92 ? -15.654 0.808 21.647 1.00 81.06 92 GLU A O 1
ATOM 690 N N . GLY A 1 93 ? -16.551 1.843 23.435 1.00 80.31 93 GLY A N 1
ATOM 691 C CA . GLY A 1 93 ? -15.379 2.652 23.755 1.00 80.31 93 GLY A CA 1
ATOM 692 C C . GLY A 1 93 ? -15.714 4.093 24.121 1.00 80.31 93 GLY A C 1
ATOM 693 O O . GLY A 1 93 ? -16.860 4.538 24.035 1.00 80.31 93 GLY A O 1
ATOM 694 N N . ASP A 1 94 ? -14.679 4.816 24.535 1.00 80.50 94 ASP A N 1
ATOM 695 C CA . ASP A 1 94 ? -14.766 6.240 24.832 1.00 80.50 94 ASP A CA 1
ATOM 696 C C . ASP A 1 94 ? -14.964 7.074 23.552 1.00 80.50 94 ASP A C 1
ATOM 698 O O . ASP A 1 94 ? -14.599 6.634 22.454 1.00 80.50 94 ASP A O 1
ATOM 702 N N . PRO A 1 95 ? -15.493 8.307 23.665 1.00 78.69 95 PRO A N 1
ATOM 703 C CA . PRO A 1 95 ? -15.584 9.224 22.536 1.00 78.69 95 PRO A CA 1
ATOM 704 C C . PRO A 1 95 ? -14.211 9.437 21.878 1.00 78.69 95 PRO A C 1
ATOM 706 O O . PRO A 1 95 ? -13.298 10.006 22.482 1.00 78.69 95 PRO A O 1
ATOM 709 N N . LEU A 1 96 ? -14.066 9.007 20.623 1.00 80.75 96 LEU A N 1
ATOM 710 C CA . LEU A 1 96 ? -12.848 9.195 19.835 1.00 80.75 96 LEU A CA 1
ATOM 711 C C . LEU A 1 96 ? -12.906 10.503 19.031 1.00 80.75 96 LEU A C 1
ATOM 713 O O . LEU A 1 96 ? -13.950 10.874 18.496 1.00 80.75 96 LEU A O 1
ATOM 717 N N . LYS A 1 97 ? -11.760 11.176 18.887 1.00 81.19 97 LYS A N 1
ATOM 718 C CA . LYS A 1 97 ? -11.566 12.244 17.893 1.00 81.19 97 LYS A CA 1
ATOM 719 C C . LYS A 1 97 ? -10.824 11.672 16.691 1.00 81.19 97 LYS A C 1
ATOM 721 O O . LYS A 1 97 ? -9.774 11.061 16.863 1.00 81.19 97 LYS A O 1
ATOM 726 N N . ILE A 1 98 ? -11.367 11.892 15.500 1.00 81.62 98 ILE A N 1
ATOM 727 C CA . ILE A 1 98 ? -10.821 11.407 14.230 1.00 81.62 98 ILE A CA 1
ATOM 728 C C . ILE A 1 98 ? -10.442 12.625 13.388 1.00 81.62 98 ILE A C 1
ATOM 730 O O . ILE A 1 98 ? -11.233 13.562 13.279 1.00 81.62 98 ILE A O 1
ATOM 734 N N . ASP A 1 99 ? -9.241 12.615 12.811 1.00 81.19 99 ASP A N 1
ATOM 735 C CA . ASP A 1 99 ? -8.831 13.601 11.811 1.00 81.19 99 ASP A CA 1
ATOM 736 C C . ASP A 1 99 ? -9.269 13.124 10.420 1.00 81.19 99 ASP A C 1
ATOM 738 O O . ASP A 1 99 ? -8.910 12.028 9.990 1.00 81.19 99 ASP A O 1
ATOM 742 N N . GLN A 1 100 ? -10.075 13.937 9.737 1.00 74.19 100 GLN A N 1
ATOM 743 C CA . GLN A 1 100 ? -10.618 13.641 8.410 1.00 74.19 100 GLN A CA 1
ATOM 744 C C . GLN A 1 100 ? -10.001 14.501 7.298 1.00 74.19 100 GLN A C 1
ATOM 746 O O . GLN A 1 100 ? -10.494 14.463 6.170 1.00 74.19 100 GLN A O 1
ATOM 751 N N . ALA A 1 101 ? -8.923 15.249 7.565 1.00 74.75 101 ALA A N 1
ATOM 752 C CA . ALA A 1 101 ? -8.300 16.122 6.568 1.00 74.75 101 ALA A CA 1
ATOM 753 C C . ALA A 1 101 ? -7.969 15.383 5.255 1.00 74.75 101 ALA A C 1
ATOM 755 O O . ALA A 1 101 ? -8.282 15.878 4.173 1.00 74.75 101 ALA A O 1
ATOM 756 N N . SER A 1 102 ? -7.414 14.167 5.337 1.00 64.69 102 SER A N 1
ATOM 757 C CA . SER A 1 102 ? -7.066 13.357 4.159 1.00 64.69 102 SER A CA 1
ATOM 758 C C . SER A 1 102 ? -8.275 12.853 3.366 1.00 64.69 102 SER A C 1
ATOM 760 O O . SER A 1 102 ? -8.206 12.821 2.142 1.00 64.69 102 SER A O 1
ATOM 762 N N . ALA A 1 103 ? -9.378 12.489 4.029 1.00 63.25 103 ALA A N 1
ATOM 763 C CA . ALA A 1 103 ? -10.591 12.016 3.353 1.00 63.25 103 ALA A CA 1
ATOM 764 C C . ALA A 1 103 ? -11.359 13.166 2.676 1.00 63.25 103 ALA A C 1
ATOM 766 O O . ALA A 1 103 ? -11.932 12.996 1.602 1.00 63.25 103 ALA A O 1
ATOM 767 N N . LEU A 1 104 ? -11.340 14.361 3.274 1.00 63.22 104 LEU A N 1
ATOM 768 C CA . LEU A 1 104 ? -12.035 15.535 2.741 1.00 63.22 104 LEU A CA 1
ATOM 769 C C . LEU A 1 104 ? -11.328 16.145 1.519 1.00 63.22 104 LEU A C 1
ATOM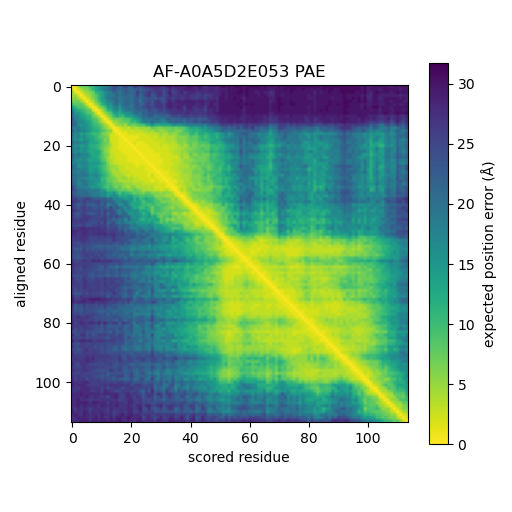 771 O O . LEU A 1 104 ? -12.003 16.615 0.605 1.00 63.22 104 LEU A O 1
ATOM 775 N N . LEU A 1 105 ? -9.992 16.081 1.458 1.00 61.28 105 LEU A N 1
ATOM 776 C CA . LEU A 1 105 ? -9.190 16.582 0.329 1.00 61.28 105 LEU A CA 1
ATOM 777 C C . LEU A 1 105 ? -9.566 15.958 -1.029 1.00 61.28 105 LEU A C 1
ATOM 779 O O . LEU A 1 105 ? -9.408 16.611 -2.060 1.00 61.28 105 LEU A O 1
ATOM 783 N N . ASP A 1 106 ? -10.043 14.711 -1.044 1.00 60.94 106 ASP A N 1
ATOM 784 C CA . ASP A 1 106 ? -10.465 14.023 -2.272 1.00 60.94 106 ASP A CA 1
ATOM 785 C C . ASP A 1 106 ? -11.897 14.406 -2.687 1.00 60.94 106 ASP A C 1
ATOM 787 O O . ASP A 1 106 ? -12.187 14.618 -3.867 1.00 60.94 106 ASP A O 1
ATOM 791 N N . SER A 1 107 ? -12.782 14.616 -1.705 1.00 59.84 107 SER A N 1
ATOM 792 C CA . SER A 1 107 ? -14.165 15.041 -1.955 1.00 59.84 107 SER A CA 1
ATOM 793 C C . SER A 1 107 ? -14.264 16.417 -2.629 1.00 59.84 107 SER A C 1
ATOM 795 O O . SER A 1 107 ? -15.124 16.613 -3.485 1.00 59.84 107 SER A O 1
ATOM 797 N N . ASP A 1 108 ? -13.344 17.335 -2.320 1.00 60.97 108 ASP A N 1
ATOM 798 C CA . ASP A 1 108 ? -13.321 18.689 -2.891 1.00 60.97 108 ASP A CA 1
ATOM 799 C C . ASP A 1 108 ? -12.873 18.685 -4.368 1.00 60.97 108 ASP A C 1
ATOM 801 O O . ASP A 1 108 ? -13.360 19.461 -5.187 1.00 60.97 108 ASP A O 1
ATOM 805 N N . LYS A 1 109 ? -12.007 17.738 -4.762 1.00 57.69 109 LYS A N 1
ATOM 806 C CA . LYS A 1 109 ? -11.601 17.548 -6.168 1.00 57.69 109 LYS A CA 1
ATOM 807 C C . LYS A 1 109 ? -12.686 16.893 -7.018 1.00 57.69 109 LYS A C 1
ATOM 809 O O . LYS A 1 109 ? -12.787 17.201 -8.203 1.00 57.69 109 LYS A O 1
ATOM 814 N N . SER A 1 110 ? -13.500 16.020 -6.423 1.00 57.06 110 SER A N 1
ATOM 815 C CA . SER A 1 110 ? -14.631 15.368 -7.097 1.00 57.06 110 SER A CA 1
ATOM 816 C C . SER A 1 110 ? -15.709 16.373 -7.533 1.00 57.06 110 SER A C 1
ATOM 818 O O . SER A 1 110 ? -16.269 16.248 -8.619 1.00 57.06 110 SER A O 1
ATOM 820 N N . GLN A 1 111 ? -15.934 17.434 -6.748 1.00 58.38 111 GLN A N 1
ATOM 821 C CA . GLN A 1 111 ? -16.918 18.481 -7.061 1.00 58.38 111 GLN A CA 1
ATOM 822 C C . GLN A 1 111 ? -16.475 19.441 -8.178 1.00 58.38 111 GLN A C 1
ATOM 824 O O . GLN A 1 111 ? -17.309 20.128 -8.757 1.00 58.38 111 GLN A O 1
ATOM 829 N N . LEU A 1 112 ? -15.177 19.500 -8.495 1.00 58.84 112 LEU A N 1
ATOM 830 C CA . LEU A 1 112 ? -14.635 20.377 -9.542 1.00 58.84 112 LEU A CA 1
ATOM 831 C C . LEU A 1 112 ? -14.625 19.731 -10.941 1.00 58.84 112 LEU A C 1
ATOM 833 O O . LEU A 1 112 ? -14.251 20.394 -11.906 1.00 58.84 112 LEU A O 1
ATOM 837 N N . ASN A 1 113 ? -15.013 18.457 -11.059 1.00 50.78 113 ASN A N 1
ATOM 838 C CA . ASN A 1 113 ? -15.041 17.698 -12.317 1.00 50.78 113 ASN A CA 1
ATOM 839 C C . ASN A 1 113 ? -16.471 17.359 -12.795 1.00 50.78 113 ASN A C 1
ATOM 841 O O . ASN A 1 113 ? -16.673 16.378 -13.510 1.00 50.78 113 ASN A O 1
ATOM 845 N N . ASN A 1 114 ? -17.474 18.136 -12.388 1.00 46.06 114 ASN A N 1
ATOM 846 C CA . ASN A 1 114 ? -18.856 17.990 -12.851 1.00 46.06 114 ASN A CA 1
ATOM 847 C C . ASN A 1 114 ? -19.482 19.363 -13.108 1.00 46.06 114 ASN A C 1
ATOM 849 O O . ASN A 1 114 ? -20.374 19.442 -13.979 1.00 46.06 114 ASN A O 1
#

pLDDT: mean 75.72, std 13.64, range [44.97, 95.56]

Secondary structure (DSSP, 8-state):
--STTSS-S-----HHHHHHHHHHHHHHHHHHHHHHHHHHHHHHHHHHHSSPEEEEEETTEEEEEEGGG--TT-EEE--TTPPP-S-----SSS------HHHHHHHHHHGGG-

Radius of gyration: 28.63 Å; Cα contacts (8 Å, |Δi|>4): 48; chains: 1; bounding box: 47×48×76 Å

Organism: Gossypium darwinii (NCBI:txid34276)

InterPro domains:
  IPR008250 P-type ATPase, A domain superfamily [SSF81653] (52-101)
  IPR023298 P-type ATPase, transmembrane domain superfamily [SSF81665] (6-52)
  IPR059000 P-type ATPase, A domain [PF00122] (50-101)

Nearest PDB structures (foldseek):
  3j09-assembly1_A  TM=8.715E-01  e=2.862E-01  Archaeoglobus fulgidus
  8oxc-assembly1_A  TM=6.408E-01  e=2.683E-01  Homo sapiens
  2voy-assembly1_F  TM=9.107E-01  e=5.456E-01  Archaeoglobus fulgidus
  7r0i-assembly1_A  TM=4.703E-01  e=3.473E-01  Archaeoglobus fulgidus

Foldseek 3Di:
DPVVPVDDDDDDPPVVVVVVVVVVVVVVVVVVVVVCVVVVVVVVVVVVVVQAWWWWQDPNDTDIDGLVPDDPPIDTDDDPPGDDSDDDDDDDDDDDDDDCPVVVVVVVVVVVPD